Protein AF-A0A2N5VA66-F1 (afdb_monomer)

Radius of gyration: 24.02 Å; Cα contacts (8 Å, |Δi|>4): 57; chains: 1; bounding box: 71×44×46 Å

Solvent-accessible surface area (backbone atoms only — not comparable to full-atom values): 6951 Å² total; per-residue (Å²): 117,42,78,62,54,56,78,70,43,92,44,70,69,56,34,54,57,49,66,72,37,64,28,36,88,77,45,34,50,71,51,29,49,50,50,50,41,70,76,52,46,81,70,72,66,68,80,69,89,63,54,78,64,53,58,51,49,54,51,49,54,41,50,74,70,75,44,76,88,48,73,66,55,45,51,55,50,51,49,56,52,45,58,49,45,67,62,43,52,65,54,52,39,68,78,37,61,85,61,67,74,75,77,82,81,76,80,78,78,80,74,84,129

Foldseek 3Di:
DLQVVLVVDPDPVSSVVLCPAPCNVVVNPVRSVVVCCVPPVVPPPDPQPADPVVLVVLVVVCVVVVHDDDDVSVVVSVVVNVVRCVSCVVVVCVVCVVCVPDDDDDPPPPDDD

Structure (mmCIF, N/CA/C/O backbone):
data_AF-A0A2N5VA66-F1
#
_entry.id   AF-A0A2N5VA66-F1
#
loop_
_atom_site.group_PDB
_atom_site.id
_atom_site.type_symbol
_atom_site.label_atom_id
_atom_site.label_alt_id
_atom_site.label_comp_id
_atom_site.label_asym_id
_atom_site.label_entity_id
_atom_site.label_seq_id
_atom_site.pdbx_PDB_ins_code
_atom_site.Cartn_x
_atom_site.Cartn_y
_atom_site.Cartn_z
_atom_site.occupancy
_atom_site.B_iso_or_equiv
_atom_site.auth_seq_id
_atom_site.auth_comp_id
_atom_site.auth_asym_id
_atom_site.auth_atom_id
_atom_site.pdbx_PDB_model_num
ATOM 1 N N . MET A 1 1 ? 33.662 -2.592 -18.353 1.00 51.38 1 MET A N 1
ATOM 2 C CA . MET A 1 1 ? 32.713 -2.569 -17.216 1.00 51.38 1 MET A CA 1
ATOM 3 C C . MET A 1 1 ? 31.520 -3.495 -17.472 1.00 51.38 1 MET A C 1
ATOM 5 O O . MET A 1 1 ? 31.226 -4.277 -16.584 1.00 51.38 1 MET A O 1
ATOM 9 N N . ALA A 1 2 ? 30.919 -3.508 -18.674 1.00 55.69 2 ALA A N 1
ATOM 10 C CA . ALA A 1 2 ? 29.782 -4.376 -19.032 1.00 55.69 2 ALA A CA 1
ATOM 11 C C . ALA A 1 2 ? 29.970 -5.877 -18.708 1.00 55.69 2 ALA A C 1
ATOM 13 O O . ALA A 1 2 ? 29.168 -6.442 -17.982 1.00 55.69 2 ALA A O 1
ATOM 14 N N . MET A 1 3 ? 31.085 -6.503 -19.107 1.00 61.62 3 MET A N 1
ATOM 15 C CA . MET A 1 3 ? 31.318 -7.948 -18.881 1.00 61.62 3 MET A CA 1
ATOM 16 C C . MET A 1 3 ? 31.352 -8.395 -17.404 1.00 61.62 3 MET A C 1
ATOM 18 O O . MET A 1 3 ? 31.287 -9.585 -17.111 1.00 61.62 3 MET A O 1
ATOM 22 N N . GLN A 1 4 ? 31.504 -7.473 -16.446 1.00 70.12 4 GLN A N 1
ATOM 23 C CA . GLN A 1 4 ? 31.501 -7.832 -15.023 1.00 70.12 4 GLN A CA 1
ATOM 24 C C . GLN A 1 4 ? 30.081 -7.974 -14.461 1.00 70.12 4 GLN A C 1
ATOM 26 O O . GLN A 1 4 ? 29.919 -8.610 -13.420 1.00 70.12 4 GLN A O 1
ATOM 31 N N . ILE A 1 5 ? 29.060 -7.434 -15.141 1.00 70.62 5 ILE A N 1
ATOM 32 C CA . ILE A 1 5 ? 27.688 -7.419 -14.626 1.00 70.62 5 ILE A CA 1
ATOM 33 C C . ILE A 1 5 ? 27.021 -8.797 -14.644 1.00 70.62 5 ILE A C 1
ATOM 35 O O . ILE A 1 5 ? 26.236 -9.101 -13.749 1.00 70.62 5 ILE A O 1
ATOM 39 N N . GLY A 1 6 ? 27.434 -9.679 -15.561 1.00 66.50 6 GLY A N 1
ATOM 40 C CA . GLY A 1 6 ? 26.965 -11.066 -15.611 1.00 66.50 6 GLY A CA 1
ATOM 41 C C . GLY A 1 6 ? 27.232 -11.844 -14.316 1.00 66.50 6 GLY A C 1
ATOM 42 O O . GLY A 1 6 ? 26.445 -12.701 -13.934 1.00 66.50 6 GLY A O 1
ATOM 43 N N . ARG A 1 7 ? 28.274 -11.477 -13.552 1.00 76.81 7 ARG A N 1
ATOM 44 C CA . ARG A 1 7 ? 28.589 -12.106 -12.252 1.00 76.81 7 ARG A CA 1
ATOM 45 C C . ARG A 1 7 ? 27.573 -11.799 -11.151 1.00 76.81 7 ARG A C 1
ATOM 47 O O . ARG A 1 7 ? 27.590 -12.464 -10.119 1.00 76.81 7 ARG A O 1
ATOM 54 N N . PHE A 1 8 ? 26.737 -10.781 -11.341 1.00 74.88 8 PHE A N 1
ATOM 55 C CA . PHE A 1 8 ? 25.695 -10.393 -10.394 1.00 74.88 8 PHE A CA 1
ATOM 56 C C . PHE A 1 8 ? 24.322 -10.979 -10.754 1.00 74.88 8 PHE A C 1
ATOM 58 O O . PHE A 1 8 ? 23.387 -10.844 -9.961 1.00 74.88 8 PHE A O 1
ATOM 65 N N . MET A 1 9 ? 24.195 -11.653 -11.904 1.00 77.69 9 MET A N 1
ATOM 66 C CA . MET A 1 9 ? 22.964 -12.342 -12.287 1.00 77.69 9 MET A CA 1
ATOM 67 C C . MET A 1 9 ? 22.778 -13.586 -11.4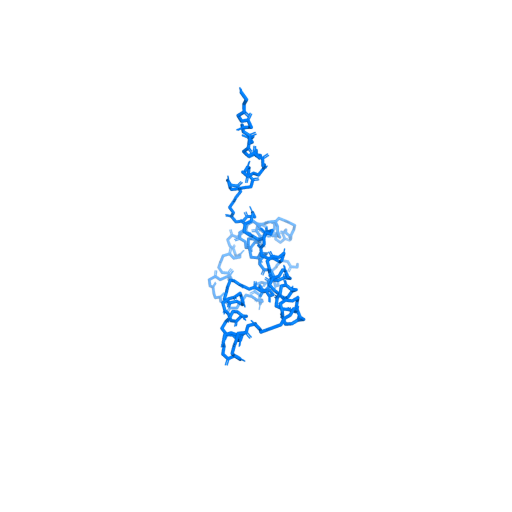20 1.00 77.69 9 MET A C 1
ATOM 69 O O . MET A 1 9 ? 23.658 -14.436 -11.314 1.00 77.69 9 MET A O 1
ATOM 73 N N . LYS A 1 10 ? 21.629 -13.666 -10.743 1.00 73.56 10 LYS A N 1
ATOM 74 C CA . LYS A 1 10 ? 21.335 -14.723 -9.761 1.00 73.56 10 LYS A CA 1
ATOM 75 C C . LYS A 1 10 ? 20.853 -16.028 -10.399 1.00 73.56 10 LYS A C 1
ATOM 77 O O . LYS A 1 10 ? 20.797 -17.040 -9.705 1.00 73.56 10 LYS A O 1
ATOM 82 N N . THR A 1 11 ? 20.477 -15.997 -11.675 1.00 76.00 11 THR A N 1
ATOM 83 C CA . THR A 1 11 ? 19.959 -17.145 -12.428 1.00 76.00 11 THR A CA 1
ATOM 84 C C . THR A 1 11 ? 20.594 -17.200 -13.813 1.00 76.00 11 THR A C 1
ATOM 86 O O . THR A 1 11 ? 20.952 -16.163 -14.376 1.00 76.00 11 THR A O 1
ATOM 89 N N . GLU A 1 12 ? 20.715 -18.411 -14.360 1.00 74.94 12 GLU A N 1
ATOM 90 C CA . GLU A 1 12 ? 21.233 -18.634 -15.716 1.00 74.94 12 GLU A CA 1
ATOM 91 C C . GLU A 1 12 ? 20.364 -17.926 -16.763 1.00 74.94 12 GLU A C 1
ATOM 93 O O . GLU A 1 12 ? 20.907 -17.258 -17.630 1.00 74.94 12 GLU A O 1
ATOM 98 N N . ASP A 1 13 ? 19.036 -17.924 -16.605 1.00 72.75 13 ASP A N 1
ATOM 99 C CA . ASP A 1 13 ? 18.118 -17.217 -17.512 1.00 72.75 13 ASP A CA 1
ATOM 100 C C . ASP A 1 13 ? 18.374 -15.700 -17.587 1.00 72.75 13 ASP A C 1
ATOM 102 O O . ASP A 1 13 ? 18.272 -15.104 -18.658 1.00 72.75 13 ASP A O 1
ATOM 106 N N . LEU A 1 14 ? 18.730 -15.060 -16.462 1.00 75.38 14 LEU A N 1
ATOM 107 C CA . LEU A 1 14 ? 19.051 -13.626 -16.431 1.00 75.38 14 LEU A CA 1
ATOM 108 C C . LEU A 1 14 ? 20.408 -13.341 -17.075 1.00 75.38 14 LEU A C 1
ATOM 110 O O . LEU A 1 14 ? 20.575 -12.308 -17.720 1.00 75.38 14 LEU A O 1
ATOM 114 N N . LEU A 1 15 ? 21.369 -14.252 -16.902 1.00 79.25 15 LEU A N 1
ATOM 115 C CA . LEU A 1 15 ? 22.665 -14.167 -17.565 1.00 79.25 15 LEU A CA 1
ATOM 116 C C . LEU A 1 15 ? 22.513 -14.349 -19.077 1.00 79.25 15 LEU A C 1
ATOM 118 O O . LEU A 1 15 ? 23.039 -13.545 -19.834 1.00 79.25 15 LEU A O 1
ATOM 122 N N . THR A 1 16 ? 21.740 -15.342 -19.513 1.00 77.12 16 THR A N 1
ATOM 123 C CA . THR A 1 16 ? 21.453 -15.567 -20.929 1.00 77.12 16 THR A CA 1
ATOM 124 C C . THR A 1 16 ? 20.746 -14.360 -21.534 1.00 77.12 16 THR A C 1
ATOM 126 O O . THR A 1 16 ? 21.196 -13.851 -22.551 1.00 77.12 16 THR A O 1
ATOM 129 N N . ALA A 1 17 ? 19.696 -13.831 -20.900 1.00 76.38 17 ALA A N 1
ATOM 130 C CA . ALA A 1 17 ? 19.012 -12.637 -21.401 1.00 76.38 17 ALA A CA 1
ATOM 131 C C . ALA A 1 17 ? 19.952 -11.426 -21.534 1.00 76.38 17 ALA A C 1
ATOM 133 O O . ALA A 1 17 ? 19.858 -10.696 -22.512 1.00 76.38 17 ALA A O 1
ATOM 134 N N . LEU A 1 18 ? 20.878 -11.243 -20.587 1.00 82.06 18 LEU A N 1
ATOM 135 C CA . LEU A 1 18 ? 21.897 -10.195 -20.630 1.00 82.06 18 LEU A CA 1
ATOM 136 C C . LEU A 1 18 ? 22.900 -10.385 -21.782 1.00 82.06 18 LEU A C 1
ATOM 138 O O . LEU A 1 18 ? 23.296 -9.409 -22.409 1.00 82.06 18 LEU A O 1
ATOM 142 N N . GLU A 1 19 ? 23.320 -11.623 -22.049 1.00 80.19 19 GLU A N 1
ATOM 143 C CA . GLU A 1 19 ? 24.265 -11.959 -23.125 1.00 80.19 19 GLU A CA 1
ATOM 144 C C . GLU A 1 19 ? 23.685 -11.713 -24.526 1.00 80.19 19 GLU A C 1
ATOM 146 O O . GLU A 1 19 ? 24.439 -11.468 -25.462 1.00 80.19 19 GLU A O 1
ATOM 151 N N . TYR A 1 20 ? 22.357 -11.733 -24.668 1.00 81.75 20 TYR A N 1
ATOM 152 C CA . TYR A 1 20 ? 21.659 -11.439 -25.924 1.00 81.75 20 TYR A CA 1
ATOM 153 C C . TYR A 1 20 ? 21.311 -9.950 -26.123 1.00 81.75 20 TYR A C 1
ATOM 155 O O . TYR A 1 20 ? 20.738 -9.620 -27.160 1.00 81.75 20 TYR A O 1
ATOM 163 N N . MET A 1 21 ? 21.632 -9.065 -25.169 1.00 84.19 21 MET A N 1
ATOM 164 C CA . MET A 1 21 ? 21.377 -7.619 -25.280 1.00 84.19 21 MET A CA 1
ATOM 165 C C . MET A 1 21 ? 22.458 -6.902 -26.099 1.00 84.19 21 MET A C 1
ATOM 167 O O . MET A 1 21 ? 23.660 -7.155 -25.930 1.00 84.19 21 MET A O 1
ATOM 171 N N . ASP A 1 22 ? 22.057 -5.938 -26.929 1.00 76.50 22 ASP A N 1
ATOM 172 C CA . ASP A 1 22 ? 23.009 -5.131 -27.677 1.00 76.50 22 ASP A CA 1
ATOM 173 C C . ASP A 1 22 ? 23.865 -4.286 -26.723 1.00 76.50 22 ASP A C 1
ATOM 175 O O . ASP A 1 22 ? 23.437 -3.725 -25.711 1.00 76.50 22 ASP A O 1
ATOM 179 N N . GLY A 1 23 ? 25.149 -4.191 -27.061 1.00 76.38 23 GLY A N 1
ATOM 180 C CA . GLY A 1 23 ? 26.142 -3.511 -26.235 1.00 76.38 23 GLY A CA 1
ATOM 181 C C . GLY A 1 23 ? 26.796 -4.403 -25.176 1.00 76.38 23 GLY A C 1
ATOM 182 O O . GLY A 1 23 ? 27.843 -4.009 -24.657 1.00 76.38 23 GLY A O 1
ATOM 183 N N . TYR A 1 24 ? 26.291 -5.619 -24.913 1.00 78.69 24 TYR A N 1
ATOM 184 C CA . TYR A 1 24 ? 26.981 -6.581 -24.045 1.00 78.69 24 TYR A CA 1
ATOM 185 C C . TYR A 1 24 ? 28.320 -7.033 -24.651 1.00 78.69 24 TYR A C 1
ATOM 187 O O . TYR A 1 24 ? 29.380 -6.771 -24.071 1.00 78.69 24 TYR A O 1
ATOM 195 N N . ASP A 1 25 ? 28.288 -7.601 -25.861 1.00 78.38 25 ASP A N 1
ATOM 196 C CA . ASP A 1 25 ? 29.475 -8.113 -26.566 1.00 78.38 25 ASP A CA 1
ATOM 197 C C . ASP A 1 25 ? 30.473 -7.012 -26.947 1.00 78.38 25 ASP A C 1
ATOM 199 O O . ASP A 1 25 ? 31.690 -7.192 -26.877 1.00 78.38 25 ASP A O 1
ATOM 203 N N . ASN A 1 26 ? 29.961 -5.828 -27.294 1.00 81.44 26 ASN A N 1
ATOM 204 C CA . ASN A 1 26 ? 30.779 -4.670 -27.666 1.00 81.44 26 ASN A CA 1
ATOM 205 C C . ASN A 1 26 ? 31.292 -3.883 -26.448 1.00 81.44 26 ASN A C 1
ATOM 207 O O . ASN A 1 26 ? 31.992 -2.881 -26.604 1.00 81.44 26 ASN A O 1
ATOM 211 N N . ALA A 1 27 ? 30.937 -4.317 -25.234 1.00 78.19 27 ALA A N 1
ATOM 212 C CA . ALA A 1 27 ? 31.185 -3.620 -23.978 1.00 78.19 27 ALA A CA 1
ATOM 213 C C . ALA A 1 27 ? 30.704 -2.151 -23.955 1.00 78.19 27 ALA A C 1
ATOM 215 O O . ALA A 1 27 ? 31.223 -1.342 -23.172 1.00 78.19 27 ALA A O 1
ATOM 216 N N . ASP A 1 28 ? 29.697 -1.818 -24.770 1.00 84.12 28 ASP A N 1
ATOM 217 C CA . ASP A 1 28 ? 29.018 -0.525 -24.763 1.00 84.12 28 ASP A CA 1
ATOM 218 C C . ASP A 1 28 ? 28.018 -0.489 -23.608 1.00 84.12 28 ASP A C 1
ATOM 220 O O . ASP A 1 28 ? 26.861 -0.894 -23.703 1.00 84.12 28 ASP A O 1
ATOM 224 N N . TRP A 1 29 ? 28.498 0.024 -22.481 1.00 81.50 29 TRP A N 1
ATOM 225 C CA . TRP A 1 29 ? 27.710 0.145 -21.265 1.00 81.50 29 TRP A CA 1
ATOM 226 C C . TRP A 1 29 ? 26.483 1.052 -21.422 1.00 81.50 29 TRP A C 1
ATOM 228 O O . TRP A 1 29 ? 25.483 0.833 -20.746 1.00 81.50 29 TRP A O 1
ATOM 238 N N . LYS A 1 30 ? 26.541 2.069 -22.290 1.00 84.00 30 LYS A N 1
ATOM 239 C CA . LYS A 1 30 ? 25.436 3.020 -22.452 1.00 84.00 30 LYS A CA 1
ATOM 240 C C . LYS A 1 30 ? 24.280 2.376 -23.213 1.00 84.00 30 LYS A C 1
ATOM 242 O O . LYS A 1 30 ? 23.131 2.584 -22.834 1.00 84.00 30 LYS A O 1
ATOM 247 N N . GLN A 1 31 ? 24.596 1.605 -24.252 1.00 84.06 31 GLN A N 1
ATOM 248 C CA . GLN A 1 31 ? 23.608 0.832 -25.001 1.00 84.06 31 GLN A CA 1
ATOM 249 C C . GLN A 1 31 ? 23.038 -0.304 -24.143 1.00 84.06 31 GLN A C 1
ATOM 251 O O . GLN A 1 31 ? 21.826 -0.379 -23.975 1.00 84.06 31 GLN A O 1
ATOM 256 N N . LEU A 1 32 ? 23.906 -1.071 -23.474 1.00 83.38 32 LEU A N 1
ATOM 257 C CA . LEU A 1 32 ? 23.485 -2.159 -22.590 1.00 83.38 32 LEU A CA 1
ATOM 258 C C . LEU A 1 32 ? 22.571 -1.671 -21.455 1.00 83.38 32 LEU A C 1
ATOM 260 O O . LEU A 1 32 ? 21.571 -2.303 -21.135 1.00 83.38 32 LEU A O 1
ATOM 264 N N . GLN A 1 33 ? 22.881 -0.522 -20.846 1.00 82.06 33 GLN A N 1
ATOM 265 C CA . GLN A 1 33 ? 22.037 0.065 -19.805 1.00 82.06 33 GLN A CA 1
ATOM 266 C C . GLN A 1 33 ? 20.658 0.475 -20.340 1.00 82.06 33 GLN A C 1
ATOM 268 O O . GLN A 1 33 ? 19.671 0.326 -19.620 1.00 82.06 33 GLN A O 1
ATOM 273 N N . ALA A 1 34 ? 20.580 1.000 -21.566 1.00 80.88 34 ALA A N 1
ATOM 274 C CA . ALA A 1 34 ? 19.307 1.365 -22.181 1.00 80.88 34 ALA A CA 1
ATOM 275 C C . ALA A 1 34 ? 18.430 0.126 -22.399 1.00 80.88 34 ALA A C 1
ATOM 277 O O . ALA A 1 34 ? 17.264 0.152 -22.020 1.00 80.88 34 ALA A O 1
ATOM 278 N N . GLU A 1 35 ? 19.009 -0.975 -22.879 1.00 78.81 35 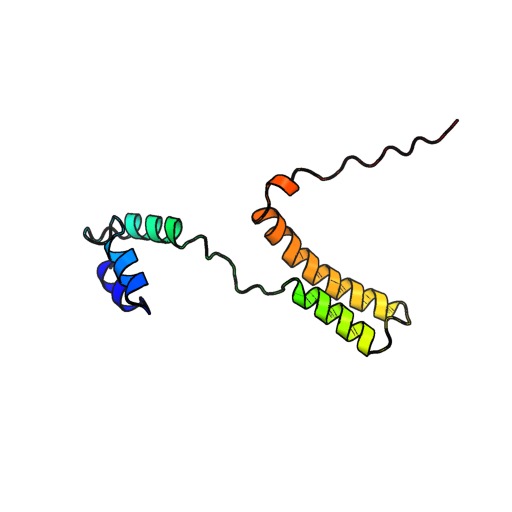GLU A N 1
ATOM 279 C CA . GLU A 1 35 ? 18.282 -2.235 -23.068 1.00 78.81 35 GLU A CA 1
ATOM 280 C C . GLU A 1 35 ? 17.882 -2.907 -21.758 1.00 78.81 35 GLU A C 1
ATOM 282 O O . GLU A 1 35 ? 16.772 -3.415 -21.634 1.00 78.81 35 GLU A O 1
ATOM 287 N N . MET A 1 36 ? 18.739 -2.859 -20.735 1.00 80.06 36 MET A N 1
ATOM 288 C CA . MET A 1 36 ? 18.379 -3.335 -19.398 1.00 80.06 36 MET A CA 1
ATOM 289 C C . MET A 1 36 ? 17.201 -2.541 -18.818 1.00 80.06 36 MET A C 1
ATOM 291 O O . MET A 1 36 ? 16.345 -3.113 -18.153 1.00 80.06 36 MET A O 1
ATOM 295 N N . ILE A 1 37 ? 17.134 -1.229 -19.055 1.00 76.81 37 ILE A N 1
ATOM 296 C CA . ILE A 1 37 ? 16.004 -0.395 -18.619 1.00 76.81 37 ILE A CA 1
ATOM 297 C C . ILE A 1 37 ? 14.767 -0.656 -19.488 1.00 76.81 37 ILE A C 1
ATOM 299 O O . ILE A 1 37 ? 13.657 -0.687 -18.972 1.00 76.81 37 ILE A O 1
ATOM 303 N N . GLU A 1 38 ? 14.925 -0.879 -20.785 1.00 75.31 38 GLU A N 1
ATOM 304 C CA . GLU A 1 38 ? 13.807 -1.179 -21.681 1.00 75.31 38 GLU A CA 1
ATOM 305 C C . GLU A 1 38 ? 13.187 -2.555 -21.390 1.00 75.31 38 GLU A C 1
ATOM 307 O O . GLU A 1 38 ? 11.966 -2.680 -21.341 1.00 75.3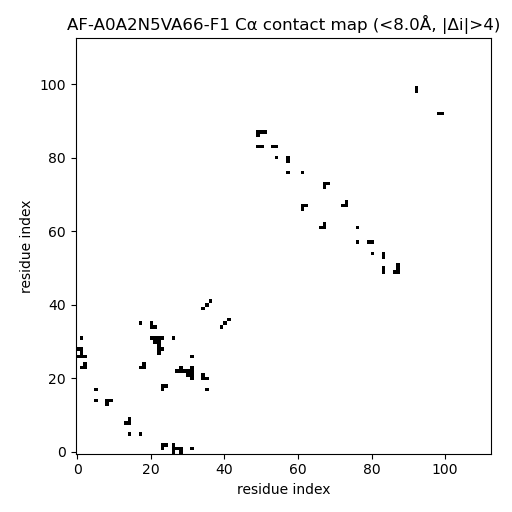1 38 GLU A O 1
ATOM 312 N N . LEU A 1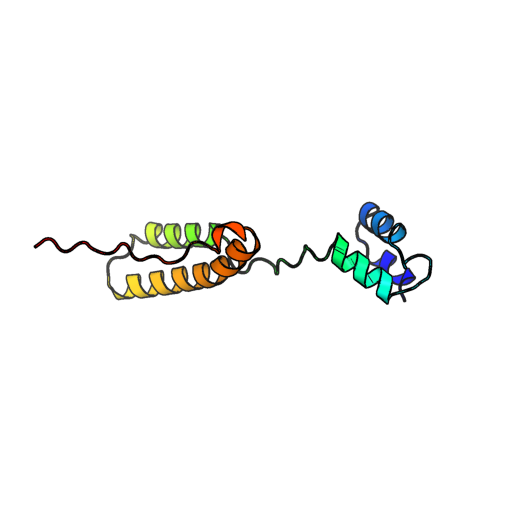 39 ? 14.013 -3.575 -21.124 1.00 71.06 39 LEU A N 1
ATOM 313 C CA . LEU A 1 39 ? 13.561 -4.945 -20.876 1.00 71.06 39 LEU A CA 1
ATOM 314 C C . LEU A 1 39 ? 13.215 -5.213 -19.403 1.00 71.06 39 LEU A C 1
ATOM 316 O O . LEU A 1 39 ? 12.311 -5.999 -19.121 1.00 71.06 39 LEU A O 1
ATOM 320 N N . TRP A 1 40 ? 13.932 -4.601 -18.453 1.00 72.44 40 TRP A N 1
ATOM 321 C CA . TRP A 1 40 ? 13.771 -4.851 -17.009 1.00 72.44 40 TRP A CA 1
ATOM 322 C C . TRP A 1 40 ? 13.378 -3.612 -16.195 1.00 72.44 40 TRP A C 1
ATOM 324 O O . TRP A 1 40 ? 13.031 -3.740 -15.022 1.00 72.44 40 TRP A O 1
ATOM 334 N N . GLY A 1 41 ? 13.413 -2.412 -16.775 1.00 63.12 41 GLY A N 1
ATOM 335 C CA . GLY A 1 41 ? 13.079 -1.159 -16.086 1.00 63.12 41 GLY A CA 1
ATOM 336 C C . GLY A 1 41 ? 11.585 -0.939 -15.850 1.00 63.12 41 GLY A C 1
ATOM 337 O O . GLY A 1 41 ? 11.226 -0.016 -15.127 1.00 63.12 41 GLY A O 1
ATOM 338 N N . GLU A 1 42 ? 10.703 -1.815 -16.347 1.00 57.66 42 GLU A N 1
ATOM 339 C CA . GLU A 1 42 ? 9.320 -1.882 -15.843 1.00 57.66 42 GLU A CA 1
ATOM 340 C C . GLU A 1 42 ? 9.243 -2.383 -14.389 1.00 57.66 42 GLU A C 1
ATOM 342 O O . GLU A 1 42 ? 8.212 -2.228 -13.735 1.00 57.66 42 GLU A O 1
ATOM 347 N N . ILE A 1 43 ? 10.343 -2.898 -13.825 1.00 52.38 43 ILE A N 1
ATOM 348 C CA . ILE A 1 43 ? 10.466 -3.202 -12.394 1.00 52.38 43 ILE A CA 1
ATOM 349 C C . ILE A 1 43 ? 10.817 -1.913 -11.613 1.00 52.38 43 ILE A C 1
ATOM 351 O O . ILE A 1 43 ? 11.681 -1.895 -10.742 1.00 52.38 43 ILE A O 1
ATOM 355 N N . GLU A 1 44 ? 10.138 -0.801 -11.903 1.00 50.94 44 GLU A N 1
ATOM 356 C CA . GLU A 1 44 ? 10.078 0.381 -11.027 1.00 50.94 44 GLU A 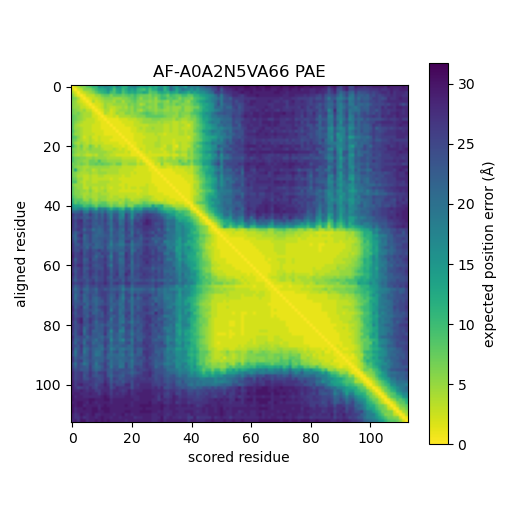CA 1
ATOM 357 C C . GLU A 1 44 ? 8.831 0.328 -10.128 1.00 50.94 44 GLU A C 1
ATOM 359 O O . GLU A 1 44 ? 8.143 1.325 -9.894 1.00 50.94 44 GLU A O 1
ATOM 364 N N . GLU A 1 45 ? 8.512 -0.840 -9.576 1.00 56.16 45 GLU A N 1
ATOM 365 C CA . GLU A 1 45 ? 7.708 -0.855 -8.359 1.00 56.16 45 GLU A CA 1
ATOM 366 C C . GLU A 1 45 ? 8.684 -0.756 -7.182 1.00 56.16 45 GLU A C 1
ATOM 368 O O . GLU A 1 45 ? 9.311 -1.761 -6.833 1.00 56.16 45 GLU A O 1
ATOM 373 N N . PRO A 1 46 ? 8.863 0.428 -6.546 1.00 51.19 46 PRO A N 1
ATOM 374 C CA . PRO A 1 46 ? 9.415 0.435 -5.197 1.00 51.19 46 PRO A CA 1
ATOM 375 C C . PRO A 1 46 ? 8.602 -0.576 -4.381 1.00 51.19 46 PRO A C 1
ATOM 377 O O . PRO A 1 46 ? 7.387 -0.643 -4.601 1.00 51.19 46 PRO A O 1
ATOM 380 N N . PRO A 1 47 ? 9.223 -1.371 -3.485 1.00 56.41 47 PRO A N 1
ATOM 381 C CA . PRO A 1 47 ? 8.485 -2.333 -2.675 1.00 56.41 47 PRO A CA 1
ATOM 382 C C . PRO A 1 47 ? 7.272 -1.613 -2.094 1.00 56.41 47 PRO A C 1
ATOM 384 O O . PRO A 1 47 ? 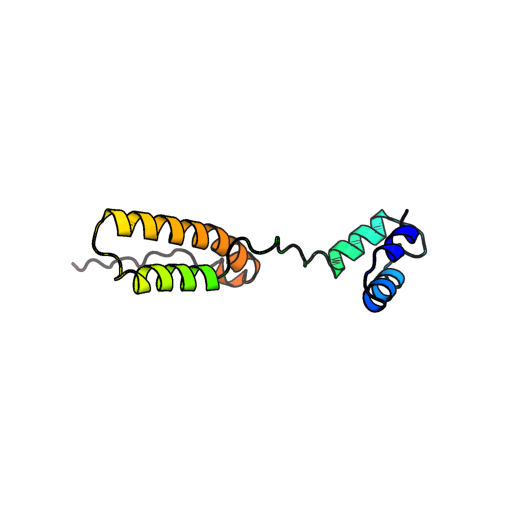7.442 -0.602 -1.409 1.00 56.41 47 PRO A O 1
ATOM 387 N N . LEU A 1 48 ? 6.075 -2.047 -2.511 1.00 65.62 48 LEU A N 1
ATOM 388 C CA . LEU A 1 48 ? 4.839 -1.299 -2.306 1.00 65.62 48 LEU A CA 1
ATOM 389 C C . LEU A 1 48 ? 4.717 -0.997 -0.812 1.00 65.62 48 LEU A C 1
ATOM 391 O O . LEU A 1 48 ? 4.508 -1.911 -0.018 1.00 65.62 48 LEU A O 1
ATOM 395 N N . LEU A 1 49 ? 4.895 0.273 -0.434 1.00 77.81 49 LEU A N 1
ATOM 396 C CA . LEU A 1 49 ? 4.841 0.711 0.964 1.00 77.81 49 LEU A CA 1
ATOM 397 C C . LEU A 1 49 ? 3.468 0.385 1.556 1.00 77.81 49 LEU A C 1
ATOM 399 O O . LEU A 1 49 ? 3.365 0.012 2.719 1.00 77.81 49 LEU A O 1
ATOM 403 N N . TYR A 1 50 ? 2.441 0.493 0.714 1.00 76.25 50 TYR A N 1
ATOM 404 C CA . TYR A 1 50 ? 1.091 0.052 0.994 1.00 76.25 50 TYR A CA 1
ATOM 405 C C . TYR A 1 50 ? 0.481 -0.647 -0.219 1.00 76.25 50 TYR A C 1
ATOM 407 O O . TYR A 1 50 ? 0.776 -0.334 -1.374 1.00 76.25 50 TYR A O 1
ATOM 415 N N . THR A 1 51 ? -0.432 -1.564 0.060 1.00 86.12 51 THR A N 1
ATOM 416 C CA . THR A 1 51 ? -1.205 -2.345 -0.901 1.00 86.12 51 THR A CA 1
ATOM 417 C C . THR A 1 51 ? -2.702 -2.209 -0.618 1.00 86.12 51 THR A C 1
ATOM 419 O O . THR A 1 51 ? -3.123 -1.716 0.429 1.00 86.12 51 THR A O 1
ATOM 422 N N . ALA A 1 52 ? -3.549 -2.704 -1.527 1.00 85.12 52 ALA A N 1
ATOM 423 C CA . ALA A 1 52 ? -4.989 -2.790 -1.263 1.00 85.12 52 ALA A CA 1
ATOM 424 C C . ALA A 1 52 ? -5.323 -3.699 -0.060 1.00 85.12 52 ALA A C 1
ATOM 426 O O . ALA A 1 52 ? -6.360 -3.515 0.573 1.00 85.12 52 ALA A O 1
ATOM 427 N N . GLN A 1 53 ? -4.447 -4.653 0.286 1.00 86.25 53 GLN A N 1
ATOM 428 C CA . GLN A 1 53 ? -4.623 -5.485 1.477 1.00 86.25 53 GLN A CA 1
ATOM 429 C C . GLN A 1 53 ? -4.461 -4.681 2.767 1.00 86.25 53 GLN A C 1
ATOM 431 O O . GLN A 1 53 ? -5.114 -5.001 3.752 1.00 86.25 53 GLN A O 1
ATOM 436 N N . ASP A 1 54 ? -3.660 -3.617 2.767 1.00 88.88 54 ASP A N 1
ATOM 437 C CA . ASP A 1 54 ? -3.476 -2.783 3.958 1.00 88.88 54 ASP A CA 1
ATOM 438 C C . ASP A 1 54 ? -4.726 -1.943 4.260 1.00 88.88 54 ASP A C 1
ATOM 440 O O . ASP A 1 54 ? -5.057 -1.736 5.423 1.00 88.88 54 ASP A O 1
ATOM 444 N N . LEU A 1 55 ? -5.513 -1.576 3.237 1.00 91.62 55 LEU A N 1
ATOM 445 C CA . LEU A 1 55 ? -6.855 -1.006 3.437 1.00 91.62 55 LEU A CA 1
ATOM 446 C C . LEU A 1 55 ? -7.815 -2.011 4.092 1.00 91.62 55 LEU A C 1
ATOM 448 O O . LEU A 1 55 ? -8.617 -1.637 4.950 1.00 91.62 55 LEU A O 1
ATOM 452 N N . LEU A 1 56 ? -7.750 -3.284 3.684 1.00 92.12 56 LEU A N 1
ATOM 453 C CA . LEU A 1 56 ? -8.576 -4.348 4.262 1.00 92.12 56 LEU A CA 1
ATOM 454 C C . LEU A 1 56 ? -8.174 -4.633 5.709 1.00 92.12 56 LEU A C 1
ATOM 456 O O . LEU A 1 56 ? -9.049 -4.674 6.570 1.00 92.12 56 LEU A O 1
ATOM 460 N N . LYS A 1 57 ? -6.872 -4.737 5.989 1.00 93.88 57 LYS A N 1
ATOM 461 C CA . LYS A 1 57 ? -6.349 -4.896 7.351 1.00 93.88 57 LYS A CA 1
ATOM 462 C C . LYS A 1 57 ? -6.760 -3.738 8.250 1.00 93.88 57 LYS A C 1
ATOM 464 O O . LYS A 1 57 ? -7.289 -3.986 9.323 1.00 93.88 57 LYS A O 1
ATOM 469 N N . LEU A 1 58 ? -6.618 -2.490 7.791 1.00 94.06 58 LEU A N 1
ATOM 470 C CA . LEU A 1 58 ? -7.027 -1.313 8.564 1.00 94.06 58 LEU A CA 1
ATOM 471 C C . LEU A 1 58 ? -8.518 -1.371 8.940 1.00 94.06 58 LEU A C 1
ATOM 473 O O . LEU A 1 58 ? -8.903 -1.065 10.068 1.00 94.06 58 LEU A O 1
ATOM 477 N N . LYS A 1 59 ? -9.377 -1.790 8.003 1.00 93.56 59 LYS A N 1
ATOM 478 C CA . LYS A 1 59 ? -10.805 -2.013 8.269 1.00 93.56 59 LYS A CA 1
ATOM 479 C C . LYS A 1 59 ? -11.019 -3.133 9.294 1.00 93.56 59 LYS A C 1
ATOM 481 O O . LYS A 1 59 ? -11.841 -2.977 10.195 1.00 93.56 59 LYS A O 1
ATOM 486 N N . GLU A 1 60 ? -10.344 -4.266 9.127 1.00 94.69 60 GLU A N 1
ATOM 487 C CA . GLU A 1 60 ? -10.483 -5.432 10.005 1.00 94.69 60 GLU A CA 1
ATOM 488 C C . GLU A 1 60 ? -10.001 -5.145 11.428 1.00 94.69 60 GLU A C 1
ATOM 490 O O . GLU A 1 60 ? -10.680 -5.528 12.377 1.00 94.69 60 GLU A O 1
ATOM 495 N N . GLU A 1 61 ? -8.900 -4.412 11.590 1.00 93.69 61 GLU A N 1
ATOM 496 C CA . GLU A 1 61 ? -8.380 -3.983 12.890 1.00 93.69 61 GLU A CA 1
ATOM 497 C C . GLU A 1 61 ? -9.414 -3.144 13.639 1.00 93.69 61 GLU A C 1
ATOM 499 O O . GLU A 1 61 ? -9.800 -3.498 14.754 1.00 93.69 61 GLU A O 1
ATOM 504 N N . VAL A 1 62 ? -9.946 -2.101 12.996 1.00 93.06 62 VAL A N 1
ATOM 505 C CA . VAL A 1 62 ? -10.992 -1.254 13.584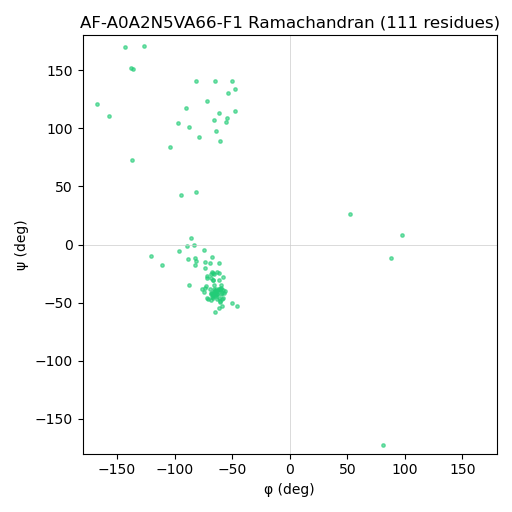 1.00 93.06 62 VAL A CA 1
ATOM 506 C C . VAL A 1 62 ? -12.243 -2.060 13.917 1.00 93.06 62 VAL A C 1
ATOM 508 O O . VAL A 1 62 ? -12.814 -1.904 14.994 1.00 93.06 62 VAL A O 1
ATOM 511 N N . PHE A 1 63 ? -12.666 -2.958 13.027 1.00 92.50 63 PHE A N 1
ATOM 512 C CA . PHE A 1 63 ? -13.823 -3.811 13.283 1.00 92.50 63 PHE A CA 1
ATOM 513 C C . PHE A 1 63 ? -13.594 -4.753 14.476 1.00 92.50 63 PHE A C 1
ATOM 515 O O . PHE A 1 63 ? -14.470 -4.890 15.329 1.00 92.50 63 PHE A O 1
ATOM 522 N N . SER A 1 64 ? -12.408 -5.358 14.578 1.00 94.12 64 SER A N 1
ATOM 523 C CA . SER A 1 64 ? -12.046 -6.276 15.667 1.00 94.12 64 SER A CA 1
ATOM 524 C C . SER A 1 64 ? -11.983 -5.592 17.036 1.00 94.12 64 SER A C 1
ATOM 526 O O . SER A 1 64 ? -12.212 -6.235 18.058 1.00 94.12 64 SER A O 1
ATOM 528 N N . GLN A 1 65 ? -11.735 -4.279 17.054 1.00 93.56 65 GLN A N 1
ATOM 529 C CA . GLN A 1 65 ? -11.689 -3.446 18.257 1.00 93.56 65 GLN A CA 1
ATOM 530 C C . GLN A 1 65 ? -13.067 -2.911 18.689 1.00 93.56 65 GLN A C 1
ATOM 532 O O . GLN A 1 65 ? -13.152 -2.141 19.641 1.00 93.56 65 GLN A O 1
ATOM 537 N N . GLY A 1 66 ? -14.153 -3.337 18.034 1.00 92.94 66 GLY A N 1
ATOM 538 C CA . GLY A 1 66 ? -15.517 -2.890 18.346 1.00 92.94 66 GLY A CA 1
ATOM 539 C C . GLY A 1 66 ? -16.036 -1.770 17.442 1.00 92.94 66 GLY A C 1
ATOM 540 O O . GLY A 1 66 ? -17.132 -1.260 17.672 1.00 92.94 66 GLY A O 1
ATOM 541 N N . GLY A 1 67 ? -15.296 -1.425 16.387 1.00 93.31 67 GLY A N 1
ATOM 542 C CA . GLY A 1 67 ? -15.659 -0.377 15.444 1.00 93.31 67 GLY A CA 1
ATOM 543 C C . GLY A 1 67 ? -15.330 1.027 15.944 1.00 93.31 67 GLY A C 1
ATOM 544 O O . GLY A 1 67 ? -14.682 1.225 16.965 1.00 93.31 67 GLY A O 1
ATOM 545 N N . ILE A 1 68 ? -15.783 2.019 15.181 1.00 96.06 68 ILE A N 1
ATOM 546 C CA . ILE A 1 68 ? -15.591 3.439 15.484 1.00 96.06 68 ILE A CA 1
ATOM 547 C C . ILE A 1 68 ? -16.770 3.910 16.331 1.00 96.06 68 ILE A C 1
ATOM 549 O O . ILE A 1 68 ? -17.912 3.900 15.868 1.00 96.06 68 ILE A O 1
ATOM 553 N N . THR A 1 69 ? -16.498 4.344 17.556 1.00 96.50 69 THR A N 1
ATOM 554 C CA . THR A 1 69 ? -17.523 4.712 18.544 1.00 96.50 69 THR A CA 1
ATOM 555 C C . THR A 1 69 ? -17.565 6.207 18.840 1.00 96.50 69 THR A C 1
ATOM 557 O O . THR A 1 69 ? -18.564 6.710 19.356 1.00 96.50 69 THR A O 1
ATOM 560 N N . ASN A 1 70 ? -16.505 6.943 18.499 1.00 95.69 70 ASN A N 1
ATOM 561 C CA . ASN A 1 70 ? -16.430 8.381 18.724 1.00 95.69 70 ASN A CA 1
ATOM 562 C C . ASN A 1 70 ? -15.714 9.135 17.593 1.00 95.69 70 ASN A C 1
ATOM 564 O O . ASN A 1 70 ? -15.107 8.568 16.686 1.00 95.69 70 ASN A O 1
ATOM 568 N N . TYR A 1 71 ? -15.804 10.464 17.654 1.00 95.44 71 TYR A N 1
ATOM 569 C CA . TYR A 1 71 ? -15.268 11.348 16.622 1.00 95.44 71 TYR A CA 1
ATOM 570 C C . TYR A 1 71 ? -13.737 11.318 16.520 1.00 95.44 71 TYR A C 1
ATOM 572 O O . TYR A 1 71 ? -13.190 11.531 15.438 1.00 95.44 71 TYR A O 1
ATOM 580 N N . GLN A 1 72 ? -13.031 11.076 17.627 1.00 95.81 72 GLN A N 1
ATOM 581 C CA . GLN A 1 72 ? -11.572 11.017 17.598 1.00 95.81 72 GLN A CA 1
ATOM 582 C C . GLN A 1 72 ? -11.106 9.748 16.876 1.00 95.81 72 GLN A C 1
ATOM 584 O O . GLN A 1 72 ? -10.331 9.855 15.931 1.00 95.81 72 GLN A O 1
ATOM 589 N N . GLU A 1 73 ? -11.694 8.596 17.205 1.00 94.06 73 GLU A N 1
ATOM 590 C CA . GLU A 1 73 ? -11.472 7.327 16.498 1.00 94.06 73 GLU A CA 1
ATOM 591 C C . GLU A 1 73 ? -11.786 7.435 15.001 1.00 94.06 73 GLU A C 1
ATOM 593 O O . GLU A 1 73 ? -11.038 6.929 14.167 1.00 94.06 73 GLU A O 1
ATOM 598 N N . PHE A 1 74 ? -12.855 8.155 14.639 1.00 95.69 74 PHE A N 1
ATOM 599 C CA . PHE A 1 74 ? -13.181 8.408 13.237 1.00 95.69 74 PHE A CA 1
ATOM 600 C C . PHE A 1 74 ? -12.077 9.187 12.514 1.00 95.69 74 PHE A C 1
ATOM 602 O O . PHE A 1 74 ? -11.687 8.816 11.407 1.00 95.69 74 PHE A O 1
ATOM 609 N N . LYS A 1 75 ? -11.559 10.259 13.126 1.00 97.25 75 LYS A N 1
ATOM 610 C CA . LYS A 1 75 ? -10.474 11.055 12.533 1.00 97.25 75 LYS A CA 1
ATOM 611 C C . LYS A 1 75 ? -9.191 10.244 12.385 1.00 97.25 75 LYS A C 1
ATOM 613 O O . LYS A 1 75 ? -8.517 10.380 11.367 1.00 97.25 75 LYS A O 1
ATOM 618 N N . ASP A 1 76 ? -8.866 9.418 13.374 1.00 94.81 76 ASP A N 1
ATOM 619 C CA . ASP A 1 76 ? -7.651 8.604 13.358 1.00 94.81 76 ASP A CA 1
ATOM 620 C C . 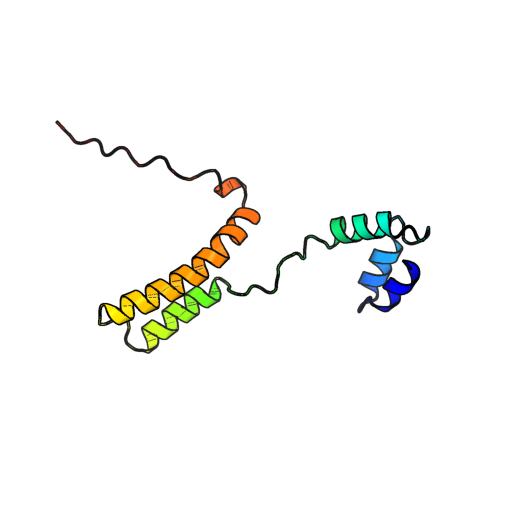ASP A 1 76 ? -7.733 7.519 12.274 1.00 94.81 76 ASP A C 1
ATOM 622 O O . ASP A 1 76 ? -6.799 7.363 11.483 1.00 94.81 76 ASP A O 1
ATOM 626 N N . TYR A 1 77 ? -8.892 6.865 12.137 1.00 94.38 77 TYR A N 1
ATOM 627 C CA . TYR A 1 77 ? -9.164 5.949 11.029 1.00 94.38 77 TYR A CA 1
ATOM 628 C C . TYR A 1 77 ? -9.084 6.645 9.665 1.00 94.38 77 TYR A C 1
ATOM 630 O O . TYR A 1 77 ? -8.399 6.166 8.760 1.00 94.38 77 TYR A O 1
ATOM 638 N N . LEU A 1 78 ? -9.752 7.795 9.513 1.00 94.50 78 LEU A N 1
ATOM 639 C CA . LEU A 1 78 ? -9.767 8.553 8.261 1.00 94.50 78 LEU A CA 1
ATOM 640 C C . LEU A 1 78 ? -8.357 8.977 7.841 1.00 94.50 78 LEU A C 1
ATOM 642 O O . LEU A 1 78 ? -8.042 8.944 6.651 1.00 94.50 78 LEU A O 1
ATOM 646 N N . LYS A 1 79 ? -7.510 9.354 8.804 1.00 95.25 79 LYS A N 1
ATOM 647 C CA . LYS A 1 79 ? -6.114 9.707 8.555 1.00 95.25 79 LYS A CA 1
ATO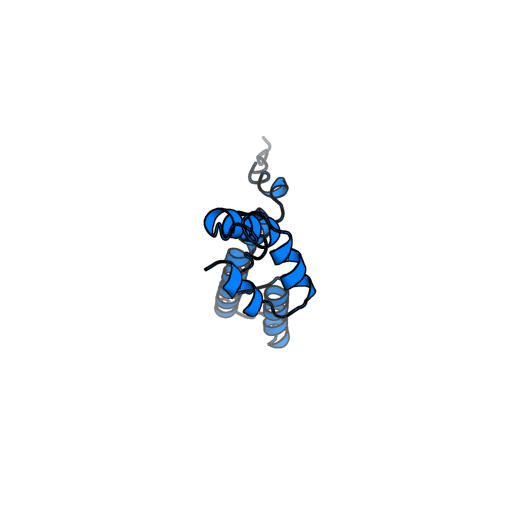M 648 C C . LYS A 1 79 ? -5.344 8.523 7.964 1.00 95.25 79 LYS A C 1
ATOM 650 O O . LYS A 1 79 ? -4.805 8.660 6.870 1.00 95.25 79 LYS A O 1
ATOM 655 N N . GLY A 1 80 ? -5.356 7.362 8.626 1.00 92.25 80 GLY A N 1
ATOM 656 C CA . GLY A 1 80 ? -4.655 6.167 8.134 1.00 92.25 80 GLY A CA 1
ATOM 657 C C . GLY A 1 80 ? -5.190 5.679 6.783 1.00 92.25 80 GLY A C 1
ATOM 658 O O . GLY A 1 80 ? -4.426 5.355 5.877 1.00 92.25 80 GLY A O 1
ATOM 659 N N . PHE A 1 81 ? -6.511 5.716 6.601 1.00 94.12 81 PHE A N 1
ATOM 660 C CA . PHE A 1 81 ? -7.149 5.363 5.334 1.00 94.12 81 PHE A CA 1
ATOM 661 C C . PHE A 1 81 ? -6.735 6.306 4.192 1.00 94.12 81 PHE A C 1
ATOM 663 O O . PHE A 1 81 ? -6.445 5.853 3.083 1.00 94.12 81 PHE A O 1
ATOM 670 N N . SER A 1 82 ? -6.673 7.615 4.461 1.00 92.31 82 SER A N 1
ATOM 671 C CA . SER A 1 82 ? -6.273 8.624 3.471 1.00 92.31 82 SER A CA 1
ATOM 672 C C . SER A 1 82 ? -4.802 8.495 3.087 1.00 92.31 82 SER A C 1
ATOM 674 O O . SER A 1 82 ? -4.491 8.551 1.902 1.00 92.31 82 SER A O 1
ATOM 676 N N . GLU A 1 83 ? -3.912 8.249 4.054 1.00 92.12 83 GLU A N 1
ATOM 677 C CA . GLU A 1 83 ? -2.481 8.025 3.802 1.00 92.12 83 GLU A CA 1
ATOM 678 C C . GLU A 1 83 ? -2.252 6.837 2.851 1.00 92.12 83 GLU A C 1
ATOM 680 O O . GLU A 1 83 ? -1.517 6.960 1.867 1.00 92.12 83 GLU A O 1
ATOM 685 N N . ILE A 1 84 ? -2.943 5.713 3.081 1.00 88.88 84 ILE A N 1
ATOM 686 C CA . ILE A 1 84 ? -2.866 4.541 2.197 1.00 88.88 84 ILE A CA 1
ATOM 687 C C . ILE A 1 84 ? -3.444 4.863 0.809 1.00 88.88 84 ILE A C 1
ATOM 689 O O . ILE A 1 84 ? -2.848 4.519 -0.215 1.00 88.88 84 ILE A O 1
ATOM 693 N N . LEU A 1 85 ? -4.596 5.538 0.734 1.00 88.25 85 LEU A N 1
ATOM 694 C CA . LEU A 1 85 ? -5.206 5.887 -0.551 1.00 88.25 85 LEU A CA 1
ATOM 695 C C . LEU A 1 85 ? -4.360 6.858 -1.375 1.00 88.25 85 LEU A C 1
ATOM 697 O O . LEU A 1 85 ? -4.258 6.686 -2.590 1.00 88.25 85 LEU A O 1
ATOM 701 N N . ASP A 1 86 ? -3.771 7.872 -0.752 1.00 87.31 86 ASP A N 1
ATOM 702 C CA . ASP A 1 86 ? -2.942 8.854 -1.448 1.00 87.31 86 ASP A CA 1
ATOM 703 C C . ASP A 1 86 ? -1.664 8.222 -2.002 1.00 87.31 86 ASP A C 1
ATOM 705 O O . ASP A 1 86 ? -1.227 8.594 -3.094 1.00 87.31 86 ASP A O 1
ATOM 709 N N . TYR A 1 87 ? -1.139 7.190 -1.334 1.00 83.69 87 TYR A N 1
ATOM 710 C CA . TYR A 1 87 ? -0.069 6.354 -1.873 1.00 83.69 87 TYR A CA 1
ATOM 711 C C . TYR A 1 87 ? -0.522 5.527 -3.091 1.00 83.69 87 TYR A C 1
ATOM 713 O O . TYR A 1 87 ? 0.171 5.473 -4.109 1.00 83.69 87 TYR A O 1
ATOM 721 N N . LEU A 1 88 ? -1.704 4.904 -3.024 1.00 82.31 88 LEU A N 1
ATOM 722 C CA . LEU A 1 88 ? -2.189 3.983 -4.060 1.00 82.31 88 LEU A CA 1
ATOM 723 C C . LEU A 1 88 ? -2.711 4.684 -5.325 1.00 82.31 88 LEU A C 1
ATOM 725 O O . LEU A 1 88 ? -2.469 4.207 -6.436 1.00 82.31 88 LEU A O 1
ATOM 729 N N . LYS A 1 89 ? -3.409 5.819 -5.201 1.00 80.56 89 LYS A N 1
ATOM 730 C CA . LYS A 1 89 ? -3.994 6.577 -6.330 1.00 80.56 89 LYS A CA 1
ATOM 731 C C . LYS A 1 89 ? -3.038 6.769 -7.521 1.00 80.56 89 LYS A C 1
ATOM 733 O O . LYS A 1 89 ? -3.431 6.439 -8.643 1.00 80.56 89 LYS A O 1
ATOM 738 N N . PRO A 1 90 ? -1.807 7.293 -7.350 1.00 77.88 90 PRO A N 1
ATOM 739 C CA . PRO A 1 90 ? -0.899 7.503 -8.474 1.00 77.88 90 PRO A CA 1
ATOM 740 C C . PRO A 1 90 ? -0.389 6.190 -9.081 1.00 77.88 90 PRO A C 1
ATOM 742 O O . PRO A 1 90 ? -0.031 6.182 -10.255 1.00 77.88 90 PRO A O 1
ATOM 745 N N . ILE A 1 91 ? -0.347 5.094 -8.318 1.00 75.19 91 ILE A N 1
ATOM 746 C CA . ILE A 1 91 ? 0.068 3.769 -8.808 1.00 75.19 91 ILE A CA 1
ATOM 747 C C . ILE A 1 91 ? -1.021 3.193 -9.718 1.00 75.19 91 ILE A C 1
ATOM 749 O O . ILE A 1 91 ? -0.737 2.774 -10.837 1.00 75.19 91 ILE A O 1
ATOM 753 N N . TYR A 1 92 ? -2.286 3.264 -9.298 1.00 65.31 92 TYR A N 1
ATOM 754 C CA . TYR A 1 92 ? -3.410 2.811 -10.123 1.00 65.31 92 TYR A CA 1
ATOM 755 C C . TYR A 1 92 ? -3.603 3.659 -11.385 1.00 65.31 92 TYR A C 1
ATOM 757 O O . TYR A 1 92 ? -3.869 3.103 -12.447 1.00 65.31 92 TYR A O 1
ATOM 765 N N . LYS A 1 93 ? -3.405 4.983 -11.310 1.00 67.94 93 LYS A N 1
ATOM 766 C CA . LYS A 1 93 ? -3.445 5.858 -12.498 1.00 67.94 93 LYS A CA 1
ATOM 767 C C . LYS A 1 93 ? -2.368 5.505 -13.525 1.00 67.94 93 LYS A C 1
ATOM 769 O O . LYS A 1 93 ? -2.646 5.541 -14.718 1.00 67.94 93 LYS A O 1
ATOM 774 N N . ARG A 1 94 ? -1.163 5.146 -13.068 1.00 64.00 94 ARG A N 1
ATOM 775 C CA . ARG A 1 94 ? -0.066 4.690 -13.937 1.00 64.00 94 ARG A CA 1
ATOM 776 C C . ARG A 1 94 ? -0.379 3.344 -14.595 1.00 64.00 94 ARG A C 1
ATOM 778 O O . ARG A 1 94 ? -0.175 3.205 -15.792 1.00 64.00 94 ARG A O 1
ATOM 785 N N . LYS A 1 95 ? -0.934 2.391 -13.835 1.00 64.56 95 LYS A N 1
ATOM 786 C CA . LYS A 1 95 ? -1.317 1.057 -14.339 1.00 64.56 95 LYS A CA 1
ATOM 787 C C . LYS A 1 95 ? -2.570 1.060 -15.226 1.00 64.56 95 LYS A C 1
ATOM 789 O O . LYS A 1 95 ? -2.777 0.114 -15.978 1.00 64.56 95 LYS A O 1
ATOM 794 N N . ASN A 1 96 ? -3.418 2.087 -15.138 1.00 58.94 96 ASN A N 1
ATOM 795 C CA . ASN A 1 96 ? -4.653 2.190 -15.916 1.00 58.94 96 ASN A CA 1
ATOM 796 C C . ASN A 1 96 ? -4.868 3.612 -16.481 1.00 58.94 96 ASN A C 1
ATOM 798 O O . ASN A 1 96 ? -5.755 4.343 -16.018 1.00 58.94 96 ASN A O 1
ATOM 802 N N . PRO A 1 97 ? -4.088 4.020 -17.500 1.00 57.25 97 PRO A N 1
ATOM 803 C CA . PRO A 1 97 ? -4.129 5.377 -18.049 1.00 57.25 97 PRO A CA 1
ATOM 804 C C . PRO A 1 97 ? -5.482 5.742 -18.686 1.00 57.25 97 PRO A C 1
ATOM 806 O O . PRO A 1 97 ? -5.845 6.916 -18.710 1.00 57.25 97 PRO A O 1
ATOM 809 N N . ALA A 1 98 ? -6.279 4.755 -19.115 1.00 57.44 98 ALA A N 1
ATOM 810 C CA . ALA A 1 98 ? -7.625 4.966 -19.659 1.00 57.44 98 ALA A CA 1
ATOM 811 C C . ALA A 1 98 ? -8.637 5.481 -18.612 1.00 57.44 98 ALA A C 1
ATOM 813 O O . ALA A 1 98 ? -9.617 6.133 -18.962 1.00 57.44 98 ALA A O 1
ATOM 814 N N . THR A 1 99 ? -8.397 5.239 -17.316 1.00 50.47 99 THR A N 1
ATOM 815 C CA . THR A 1 99 ? -9.263 5.736 -16.224 1.00 50.47 99 THR A CA 1
ATOM 816 C C . THR A 1 99 ? -8.884 7.129 -15.719 1.00 50.47 99 THR A C 1
ATOM 818 O O . THR A 1 99 ? -9.667 7.762 -15.015 1.00 50.47 99 THR A O 1
ATOM 821 N N . ALA A 1 100 ? -7.713 7.651 -16.102 1.00 50.28 100 ALA A N 1
ATOM 822 C CA . ALA A 1 100 ? -7.249 8.973 -15.681 1.00 50.28 100 ALA A CA 1
ATOM 823 C C . ALA A 1 100 ? -7.987 10.137 -16.375 1.00 50.28 100 ALA A C 1
ATOM 825 O O . ALA A 1 100 ? -7.917 11.263 -15.886 1.00 50.28 100 ALA A O 1
ATOM 826 N N . GLN A 1 101 ? -8.710 9.870 -17.471 1.00 42.97 101 GLN A N 1
ATOM 827 C CA . GLN A 1 101 ? -9.515 10.857 -18.205 1.00 42.97 101 GLN A CA 1
ATOM 828 C C . GLN A 1 101 ? -10.904 11.123 -17.599 1.00 42.97 101 GLN A C 1
ATOM 830 O O . GLN A 1 101 ? -11.544 12.097 -17.981 1.00 42.97 101 GLN A O 1
ATOM 835 N N . TRP A 1 102 ? -11.371 10.316 -16.641 1.00 38.72 102 TRP A N 1
ATOM 836 C CA . TRP A 1 102 ? -12.695 10.486 -16.033 1.00 38.72 102 TRP A CA 1
ATOM 837 C C . TRP A 1 102 ? -12.600 11.111 -14.640 1.00 38.72 102 TRP A C 1
ATOM 839 O O . TRP A 1 102 ? -12.567 10.402 -13.644 1.00 38.72 102 TRP A O 1
ATOM 849 N N . ASN A 1 103 ? -12.518 12.442 -14.592 1.00 45.50 103 ASN A N 1
ATOM 850 C CA . ASN A 1 103 ? -12.785 13.332 -13.448 1.00 45.50 103 ASN A CA 1
ATOM 851 C C . ASN A 1 103 ? -12.849 14.756 -14.050 1.00 45.50 103 ASN A C 1
ATOM 853 O O . ASN A 1 103 ? -11.866 15.166 -14.652 1.00 45.50 103 ASN A O 1
ATOM 857 N N . VAL A 1 104 ? -13.888 15.592 -13.988 1.00 45.91 104 VAL A N 1
ATOM 858 C CA . VAL A 1 104 ? -15.100 15.686 -13.168 1.00 45.91 104 VAL A CA 1
ATOM 859 C C . VAL A 1 104 ? -16.099 16.516 -13.997 1.00 45.91 104 VAL A C 1
ATOM 861 O O . VAL A 1 104 ? -15.879 17.710 -14.174 1.00 45.91 104 VAL A O 1
ATOM 864 N N . GLU A 1 105 ? -17.181 15.932 -14.509 1.00 35.09 105 GLU A N 1
ATOM 865 C CA . GLU A 1 105 ? -18.398 16.720 -14.741 1.00 35.09 105 GLU A CA 1
ATOM 866 C C . GLU A 1 105 ? -19.275 16.473 -13.519 1.00 35.09 105 GLU A C 1
ATOM 868 O O . GLU A 1 105 ? -19.805 15.378 -13.323 1.00 35.09 105 GLU A O 1
ATOM 873 N N . GLU A 1 106 ? -19.335 17.462 -12.625 1.00 45.44 106 GLU A N 1
ATOM 874 C CA . GLU A 1 106 ? -20.334 17.478 -11.562 1.00 45.44 106 GLU A CA 1
ATOM 875 C C . GLU A 1 106 ? -21.713 17.316 -12.217 1.00 45.44 106 GLU A C 1
ATOM 877 O O . GLU A 1 106 ? -22.011 18.042 -13.173 1.00 45.44 106 GLU A O 1
ATOM 882 N N . PRO A 1 107 ? -22.574 16.393 -11.750 1.00 38.78 107 PRO A N 1
ATOM 883 C CA . PRO A 1 107 ? -23.934 16.347 -12.248 1.00 38.78 107 PRO A CA 1
ATOM 884 C C . PRO A 1 107 ? -24.579 17.686 -11.894 1.00 38.78 107 PRO A C 1
ATOM 886 O O . PRO A 1 107 ? -24.756 18.012 -10.718 1.00 38.78 107 PRO A O 1
ATOM 889 N N . SER A 1 108 ? -24.883 18.480 -12.923 1.00 41.09 108 SER A N 1
ATOM 890 C CA . SER A 1 108 ? -25.649 19.710 -12.784 1.00 41.09 108 SER A CA 1
ATOM 891 C C . SER A 1 108 ? -26.960 19.342 -12.110 1.00 41.09 108 SER A C 1
ATOM 893 O O . SER A 1 108 ? -27.821 18.699 -12.704 1.00 41.09 108 SER A O 1
ATOM 895 N N . VAL A 1 109 ? -27.079 19.688 -10.830 1.00 44.03 109 VAL A N 1
ATOM 896 C CA . VAL A 1 109 ? -28.325 19.547 -10.090 1.00 44.03 109 VAL A CA 1
ATOM 897 C C . VAL A 1 109 ? -29.315 20.493 -10.759 1.00 44.03 109 VAL A C 1
ATOM 899 O O . VAL A 1 109 ? -29.299 21.699 -10.505 1.00 44.03 109 VAL A O 1
ATOM 902 N N . GLU A 1 110 ? -30.153 19.949 -11.642 1.00 43.03 110 GLU A N 1
ATOM 903 C CA . GLU A 1 110 ? -31.346 20.611 -12.155 1.00 43.03 110 GLU A CA 1
ATOM 904 C C . GLU A 1 110 ? -32.265 20.908 -10.966 1.00 43.03 110 GLU A C 1
ATOM 906 O O . GLU A 1 110 ? -33.109 20.110 -10.547 1.00 43.03 110 GLU A O 1
ATOM 911 N N . ARG A 1 111 ? -32.062 22.086 -10.370 1.00 41.81 111 ARG A N 1
ATOM 912 C CA . ARG A 1 111 ? -33.043 22.686 -9.481 1.00 41.81 111 ARG A CA 1
ATOM 913 C C . ARG A 1 111 ? -34.259 23.018 -10.328 1.00 41.81 111 ARG A C 1
ATOM 915 O O . ARG A 1 111 ? -34.224 23.934 -11.144 1.00 41.81 111 ARG A O 1
ATOM 922 N N . HIS A 1 112 ? -35.300 22.224 -10.113 1.00 45.06 112 HIS A N 1
ATOM 923 C CA . HIS A 1 112 ? -36.654 22.489 -10.561 1.00 45.06 112 HIS A CA 1
ATOM 924 C C . HIS A 1 112 ? -37.052 23.931 -10.227 1.00 45.06 112 HIS A C 1
ATOM 926 O O . HIS A 1 112 ? -36.858 24.373 -9.091 1.00 45.06 112 HIS A O 1
ATOM 932 N N . ASN A 1 113 ? -37.638 24.610 -11.211 1.00 42.78 113 ASN A N 1
ATOM 933 C CA . ASN A 1 113 ? -38.608 25.687 -11.042 1.00 42.78 113 ASN A CA 1
ATOM 934 C C . ASN A 1 113 ? -39.597 25.631 -12.204 1.00 42.78 113 ASN A C 1
ATOM 936 O O . ASN A 1 113 ? -39.120 25.592 -13.360 1.00 42.78 113 ASN A O 1
#

pLDDT: mean 75.01, std 17.17, range [35.09, 97.25]

Organism: NCBI:txid200324

Sequence (113 aa):
MAMQIGRFMKTEDLLTALEYMDGYDNADWKQLQAEMIELWGEIEEPPLLYTAQDLLKLKEEVFSQGGITNYQEFKDYLKGFSEILDYLKPIYKRKNPATAQWNVEEPSVERHN

Secondary structure (DSSP, 8-state):
-GGGGGGG-SSHHHHHHHHTSTTTTTT-HHHHHHHHHHHHTT------SS-HHHHHHHHHHHHHTT---SHHHHHHHHHHHHHHHHHHHHHHHHH-GGGTT------------

Mean predicted aligned error: 15.94 Å